Protein AF-A0AAT9I6H8-F1 (afdb_monomer_lite)

Structure (mmCIF, N/CA/C/O backbone):
data_AF-A0AAT9I6H8-F1
#
_entry.id   AF-A0AAT9I6H8-F1
#
loop_
_atom_site.group_PDB
_atom_site.id
_atom_site.type_symbol
_atom_site.label_atom_id
_atom_site.label_alt_id
_atom_site.label_comp_id
_atom_site.label_asym_id
_atom_site.label_entity_id
_atom_site.label_seq_id
_atom_site.pdbx_PDB_ins_code
_atom_site.Cartn_x
_atom_site.Cartn_y
_atom_site.Cartn_z
_atom_site.occupancy
_atom_site.B_iso_or_equiv
_atom_site.auth_seq_id
_atom_site.auth_comp_id
_atom_site.auth_asym_id
_atom_site.auth_atom_id
_atom_site.pdbx_PDB_model_num
ATOM 1 N N . MET A 1 1 ? -9.606 1.838 15.459 1.00 76.12 1 MET A N 1
ATOM 2 C CA . MET A 1 1 ? -9.843 0.595 16.220 1.00 76.12 1 MET A CA 1
ATOM 3 C C . MET A 1 1 ? -8.582 0.304 16.996 1.00 76.12 1 MET A C 1
ATOM 5 O O . MET A 1 1 ? -7.536 0.201 16.370 1.00 76.12 1 MET A O 1
ATOM 9 N N . ASP A 1 2 ? -8.674 0.228 18.317 1.00 84.44 2 ASP A N 1
ATOM 10 C CA . ASP A 1 2 ? -7.522 -0.038 19.178 1.00 84.44 2 ASP A CA 1
ATOM 11 C C . ASP A 1 2 ? -7.598 -1.484 19.669 1.00 84.44 2 ASP A C 1
ATOM 13 O O . ASP A 1 2 ? -8.679 -1.953 20.024 1.00 84.44 2 ASP A O 1
ATOM 17 N N . TYR A 1 3 ? -6.471 -2.189 19.682 1.00 82.81 3 TYR A N 1
ATOM 18 C CA . TYR A 1 3 ? -6.384 -3.567 20.161 1.00 82.81 3 TYR A CA 1
ATOM 19 C C . TYR A 1 3 ? -5.043 -3.822 20.857 1.00 82.81 3 TYR A C 1
ATOM 21 O O . TYR A 1 3 ? -4.077 -3.083 20.673 1.00 82.81 3 TYR A O 1
ATOM 29 N N . LEU A 1 4 ? -5.005 -4.843 21.711 1.00 84.81 4 LEU A N 1
ATOM 30 C CA . LEU A 1 4 ? -3.839 -5.230 22.506 1.00 84.81 4 LEU A CA 1
ATOM 31 C C . LEU A 1 4 ? -3.393 -6.630 22.088 1.00 84.81 4 LEU A C 1
ATOM 33 O O . LEU A 1 4 ? -4.199 -7.558 22.108 1.00 84.81 4 LEU A O 1
ATOM 37 N N . ILE A 1 5 ? -2.118 -6.773 21.735 1.00 85.50 5 ILE A N 1
ATOM 38 C CA . ILE A 1 5 ? -1.460 -8.063 21.492 1.00 85.50 5 ILE A CA 1
ATOM 39 C C . ILE A 1 5 ? -0.188 -8.062 22.332 1.00 85.50 5 ILE A C 1
ATOM 41 O O . ILE A 1 5 ? 0.602 -7.133 22.206 1.00 85.50 5 ILE A O 1
ATOM 45 N N . GLU A 1 6 ? -0.012 -9.064 23.199 1.00 86.25 6 GLU A N 1
ATOM 46 C CA . GLU A 1 6 ? 1.194 -9.217 24.036 1.00 86.25 6 GLU A CA 1
ATOM 47 C C . GLU A 1 6 ? 1.593 -7.911 24.758 1.00 86.25 6 GLU A C 1
ATOM 49 O O . GLU A 1 6 ? 2.728 -7.455 24.679 1.00 86.25 6 GLU A O 1
ATOM 54 N N . GLU A 1 7 ? 0.619 -7.255 25.404 1.00 89.06 7 GLU A N 1
ATOM 55 C CA . GLU A 1 7 ? 0.772 -5.963 26.110 1.00 89.06 7 GLU A CA 1
ATOM 56 C C . GLU A 1 7 ? 1.129 -4.755 25.222 1.00 89.06 7 GLU A C 1
ATOM 58 O O . GLU A 1 7 ? 1.151 -3.615 25.689 1.00 89.06 7 GLU A O 1
ATOM 63 N N . THR A 1 8 ? 1.311 -4.963 23.919 1.00 85.19 8 THR A N 1
ATOM 64 C CA . THR A 1 8 ? 1.537 -3.895 22.949 1.00 85.19 8 THR A CA 1
ATOM 65 C C . THR A 1 8 ? 0.201 -3.382 22.425 1.00 85.19 8 THR A C 1
ATOM 67 O O . THR A 1 8 ? -0.638 -4.139 21.927 1.00 85.19 8 THR A O 1
ATOM 70 N N . LYS A 1 9 ? -0.018 -2.068 22.554 1.00 85.69 9 LYS A N 1
ATOM 71 C CA . LYS A 1 9 ? -1.203 -1.394 22.020 1.00 85.69 9 LYS A CA 1
ATOM 72 C C . LYS A 1 9 ? -0.992 -1.074 20.544 1.00 85.69 9 LYS A C 1
ATOM 74 O O . LYS A 1 9 ? -0.080 -0.333 20.187 1.00 85.69 9 LYS A O 1
ATOM 79 N N . TYR A 1 10 ? -1.904 -1.557 19.718 1.00 85.19 10 TYR A N 1
ATOM 80 C CA . TYR A 1 10 ? -1.992 -1.240 18.304 1.00 85.19 10 TYR A CA 1
ATOM 81 C C . TYR A 1 10 ? -3.239 -0.407 18.045 1.00 85.19 10 TYR A C 1
ATOM 83 O O . TYR A 1 10 ? -4.269 -0.567 18.705 1.00 85.19 10 TYR A O 1
ATOM 91 N N . SER A 1 11 ? -3.151 0.484 17.067 1.00 86.75 11 SER A N 1
ATOM 92 C CA . SER A 1 11 ? -4.294 1.238 16.578 1.00 86.75 11 SER A CA 1
ATOM 93 C C . SER A 1 11 ? -4.346 1.183 15.060 1.00 86.75 11 SER A C 1
ATOM 95 O O . SER A 1 11 ? -3.334 1.219 14.365 1.00 86.75 11 SER A O 1
ATOM 97 N N . LEU A 1 12 ? -5.566 1.078 14.550 1.00 87.88 12 LEU A N 1
ATOM 98 C CA . LEU A 1 12 ? -5.889 1.206 13.141 1.00 87.88 12 LEU A CA 1
ATOM 99 C C . LEU A 1 12 ? -6.705 2.482 12.955 1.00 87.88 12 LEU A C 1
ATOM 101 O O . LEU A 1 12 ? -7.839 2.571 13.444 1.00 87.88 12 LEU A O 1
ATOM 105 N N . SER A 1 13 ? -6.133 3.463 12.262 1.00 92.00 13 SER A N 1
ATOM 106 C CA . SER A 1 13 ? -6.781 4.740 11.965 1.00 92.00 13 SER A CA 1
ATOM 107 C C . SER A 1 13 ? -6.911 4.932 10.465 1.00 92.00 13 SER A C 1
ATOM 109 O O . SER A 1 13 ? -5.913 4.982 9.751 1.00 92.00 13 SER A O 1
ATOM 111 N N . TYR A 1 14 ? -8.144 5.126 9.997 1.00 92.25 14 TYR A N 1
ATOM 112 C CA . TYR A 1 14 ? -8.416 5.455 8.599 1.00 92.25 14 TYR A CA 1
ATOM 113 C C . TYR A 1 14 ? -7.636 6.696 8.137 1.00 92.25 14 TYR A C 1
ATOM 115 O O . TYR A 1 14 ? -7.081 6.709 7.043 1.00 92.25 14 TYR A O 1
ATOM 123 N N . GLN A 1 15 ? -7.533 7.721 8.992 1.00 93.56 15 GLN A N 1
ATOM 124 C CA . GLN A 1 15 ? -6.783 8.940 8.678 1.00 93.56 15 GLN A CA 1
ATOM 125 C C . GLN A 1 15 ? -5.285 8.666 8.501 1.00 93.56 15 GLN A C 1
ATOM 127 O O . GLN A 1 15 ? -4.677 9.209 7.585 1.00 93.56 15 GLN A O 1
ATOM 132 N N . GLN A 1 16 ? -4.703 7.798 9.336 1.00 94.12 16 GLN A N 1
ATOM 133 C CA . GLN A 1 16 ? -3.292 7.419 9.203 1.00 94.12 16 GLN A CA 1
ATOM 134 C C . GLN A 1 16 ? -3.056 6.622 7.917 1.00 94.12 16 GLN A C 1
ATOM 136 O O . GLN A 1 16 ? -2.119 6.928 7.188 1.00 94.12 16 GLN A O 1
ATOM 141 N N . LEU A 1 17 ? -3.938 5.670 7.591 1.00 95.75 17 LEU A N 1
ATOM 142 C CA . LEU A 1 17 ? -3.850 4.910 6.338 1.00 95.75 17 LEU A CA 1
ATOM 143 C C . LEU A 1 17 ? -3.940 5.829 5.114 1.00 95.75 17 LEU A C 1
ATOM 145 O O . LEU A 1 17 ? -3.166 5.676 4.172 1.00 95.75 17 LEU A O 1
ATOM 149 N N . LYS A 1 18 ? -4.854 6.808 5.140 1.00 96.69 18 LYS A N 1
ATOM 150 C CA . LYS A 1 18 ? -4.993 7.809 4.076 1.00 96.69 18 LYS A CA 1
ATOM 151 C C . LYS A 1 18 ? -3.721 8.640 3.920 1.00 96.69 18 LYS A C 1
ATOM 153 O O . LYS A 1 18 ? -3.225 8.769 2.806 1.00 96.69 18 LYS A O 1
ATOM 158 N N . GLN A 1 19 ? -3.160 9.130 5.023 1.00 96.88 19 GLN A N 1
ATOM 159 C CA . GLN A 1 19 ? -1.915 9.897 5.003 1.00 96.88 19 GLN A CA 1
ATOM 160 C C . GLN A 1 19 ? -0.743 9.073 4.446 1.00 96.88 19 GLN A C 1
ATOM 162 O O . GLN A 1 19 ? -0.012 9.557 3.586 1.00 96.88 19 GLN A O 1
ATOM 167 N N . GLN A 1 20 ? -0.588 7.819 4.883 1.00 96.69 20 GLN A N 1
ATOM 168 C CA . GLN A 1 20 ? 0.450 6.915 4.373 1.00 96.69 20 GLN A CA 1
ATOM 169 C C . GLN A 1 20 ? 0.2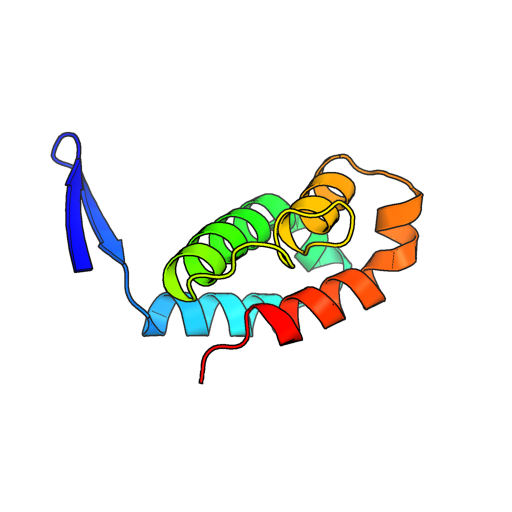71 6.631 2.876 1.00 96.69 20 GLN A C 1
ATOM 171 O O . GLN A 1 20 ? 1.242 6.626 2.120 1.00 96.69 20 GLN A O 1
ATOM 176 N N . HIS A 1 21 ? -0.972 6.437 2.427 1.00 97.62 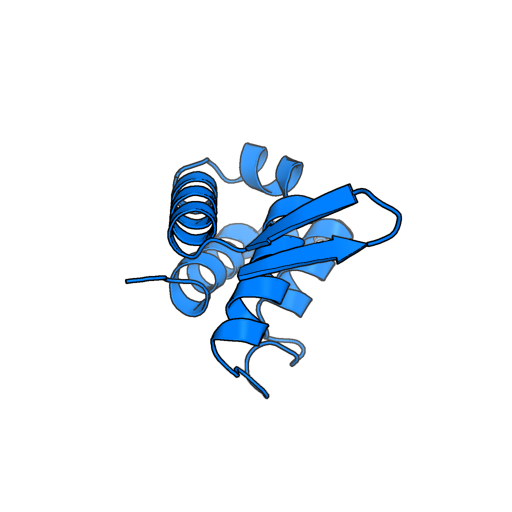21 HIS A N 1
ATOM 177 C CA . HIS A 1 21 ? -1.284 6.252 1.014 1.00 97.62 21 HIS A CA 1
ATOM 178 C C . HIS A 1 21 ? -0.905 7.486 0.184 1.00 97.62 21 HIS A C 1
ATOM 180 O O . HIS A 1 21 ? -0.221 7.355 -0.829 1.00 97.62 21 HIS A O 1
ATOM 186 N N . GLU A 1 22 ? -1.300 8.685 0.618 1.00 97.62 22 GLU A N 1
ATOM 187 C CA . GLU A 1 22 ? -0.977 9.951 -0.055 1.00 97.62 22 GLU A CA 1
ATOM 188 C C . GLU A 1 22 ? 0.536 10.200 -0.115 1.00 97.62 22 GLU A C 1
ATOM 190 O O . GLU A 1 22 ? 1.065 10.589 -1.161 1.00 97.62 22 GLU A O 1
ATOM 195 N N . GLU A 1 23 ? 1.252 9.907 0.971 1.00 97.69 23 GLU A N 1
ATOM 196 C CA . GLU A 1 23 ? 2.708 10.001 1.027 1.00 97.69 23 GLU A CA 1
ATOM 197 C C . GLU A 1 23 ? 3.363 9.085 -0.018 1.00 97.69 23 GLU A C 1
ATOM 199 O O . GLU A 1 23 ? 4.143 9.556 -0.851 1.00 97.69 23 GLU A O 1
ATOM 204 N N . LEU A 1 24 ? 2.993 7.801 -0.046 1.00 97.62 24 LEU A N 1
ATOM 205 C CA . LEU A 1 24 ? 3.507 6.829 -1.018 1.00 97.62 24 LEU A CA 1
ATOM 206 C C . LEU A 1 24 ? 3.124 7.182 -2.465 1.00 97.62 24 LEU A C 1
ATOM 208 O O . LEU A 1 24 ? 3.916 6.958 -3.384 1.00 97.62 24 LEU A O 1
ATOM 212 N N . CYS A 1 25 ? 1.955 7.791 -2.682 1.00 96.88 25 CYS A N 1
ATOM 213 C CA . CYS A 1 25 ? 1.555 8.304 -3.993 1.00 96.88 25 CYS A CA 1
ATOM 214 C C . CYS A 1 25 ? 2.455 9.457 -4.463 1.00 96.88 25 CYS A C 1
ATOM 216 O O . CYS A 1 25 ? 2.726 9.567 -5.661 1.00 96.88 25 CYS A O 1
ATOM 218 N N . SER A 1 26 ? 2.916 10.305 -3.538 1.00 96.56 26 SER A N 1
ATOM 219 C CA . SER A 1 26 ? 3.645 11.545 -3.839 1.00 96.56 26 SER A CA 1
ATOM 220 C C . SER A 1 26 ? 5.136 11.356 -4.151 1.00 96.56 26 SER A C 1
ATOM 222 O O . SER A 1 26 ? 5.727 12.159 -4.874 1.00 96.56 26 SER A O 1
ATOM 224 N N . ILE A 1 27 ? 5.761 10.297 -3.633 1.00 96.75 27 ILE A N 1
ATOM 225 C CA . ILE A 1 27 ? 7.202 10.057 -3.802 1.00 96.75 27 ILE A CA 1
ATOM 226 C C . ILE A 1 27 ? 7.537 9.526 -5.201 1.00 96.75 27 ILE A C 1
ATOM 228 O O . ILE A 1 27 ? 6.715 8.881 -5.838 1.00 96.75 27 ILE A O 1
ATOM 232 N N . ALA A 1 28 ? 8.764 9.724 -5.691 1.00 96.06 28 ALA A N 1
ATOM 233 C CA . ALA A 1 28 ? 9.192 9.210 -7.000 1.00 96.06 28 ALA A CA 1
ATOM 234 C C . ALA A 1 28 ? 9.368 7.673 -7.024 1.00 96.06 28 ALA A C 1
ATOM 236 O O . ALA A 1 28 ? 9.381 7.014 -5.985 1.00 96.06 28 ALA A O 1
ATOM 237 N N . ASN A 1 29 ? 9.534 7.087 -8.218 1.00 93.69 29 ASN A N 1
ATOM 238 C CA . ASN A 1 29 ? 9.642 5.631 -8.408 1.00 93.69 29 ASN A CA 1
ATOM 239 C C . ASN A 1 29 ? 10.784 4.987 -7.611 1.00 93.69 29 ASN A C 1
ATOM 241 O O . ASN A 1 29 ? 10.558 3.978 -6.957 1.00 93.69 29 ASN A O 1
ATOM 245 N N . GLY A 1 30 ? 11.984 5.575 -7.629 1.00 92.25 30 GLY A N 1
ATOM 246 C 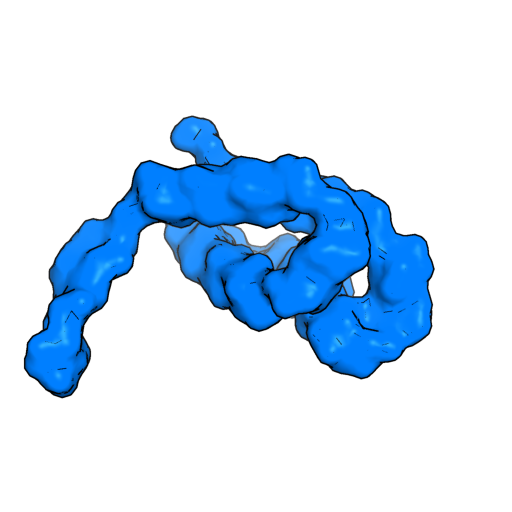CA . GLY A 1 30 ? 13.133 5.050 -6.878 1.00 92.25 30 GLY A CA 1
ATOM 247 C C . GLY A 1 30 ? 12.856 4.945 -5.370 1.00 92.25 30 GLY A C 1
ATOM 248 O O . GLY A 1 30 ? 12.908 3.843 -4.830 1.00 92.25 30 GLY A O 1
ATOM 249 N N . PRO A 1 31 ? 12.481 6.049 -4.696 1.00 94.75 31 PRO A N 1
ATOM 250 C CA . PRO A 1 31 ? 12.091 6.019 -3.284 1.00 94.75 31 PRO A CA 1
ATOM 251 C C . PRO A 1 31 ? 10.902 5.095 -2.975 1.00 94.75 31 PRO A C 1
ATOM 253 O O . PRO A 1 31 ? 10.843 4.498 -1.903 1.00 94.75 31 PRO A O 1
ATOM 256 N N . PHE A 1 32 ? 9.963 4.936 -3.908 1.00 95.50 32 PHE A N 1
ATOM 257 C CA . PHE A 1 32 ? 8.850 4.001 -3.741 1.00 95.50 32 PHE A CA 1
ATOM 258 C C . PHE A 1 32 ? 9.317 2.544 -3.714 1.00 95.50 32 PHE A C 1
ATOM 260 O O . PHE A 1 32 ? 8.881 1.792 -2.849 1.00 95.50 32 PHE A O 1
ATOM 267 N N . ILE A 1 33 ? 10.260 2.161 -4.585 1.00 93.31 33 ILE A N 1
ATOM 268 C CA . ILE A 1 33 ? 10.859 0.815 -4.576 1.00 93.31 33 ILE A CA 1
ATOM 269 C C . ILE A 1 33 ? 11.482 0.517 -3.207 1.00 93.31 33 ILE A C 1
ATOM 271 O O . ILE A 1 33 ? 11.280 -0.558 -2.648 1.00 93.31 33 ILE A O 1
ATOM 275 N N . THR A 1 34 ? 12.172 1.493 -2.610 1.00 94.00 34 THR A N 1
ATOM 276 C CA . THR A 1 34 ? 12.786 1.313 -1.282 1.00 94.00 34 THR A CA 1
ATOM 277 C C . THR A 1 34 ? 11.774 1.153 -0.143 1.00 94.00 34 THR A C 1
ATOM 279 O O . THR A 1 34 ? 12.149 0.733 0.947 1.00 94.00 34 THR A O 1
ATOM 282 N N . ARG A 1 35 ? 10.492 1.458 -0.388 1.00 96.69 35 ARG A N 1
ATOM 283 C CA . ARG A 1 35 ? 9.387 1.363 0.578 1.00 96.69 35 ARG A CA 1
ATOM 284 C C . ARG A 1 35 ? 8.354 0.299 0.192 1.00 96.69 35 ARG A C 1
ATOM 286 O O . ARG A 1 35 ? 7.248 0.300 0.724 1.00 96.69 35 ARG A O 1
ATOM 293 N N . LEU A 1 36 ? 8.696 -0.639 -0.695 1.00 95.75 36 LEU A N 1
ATOM 294 C CA . LEU A 1 36 ? 7.775 -1.701 -1.121 1.00 95.75 36 LEU A CA 1
ATOM 295 C C . LEU A 1 36 ? 7.180 -2.530 0.027 1.00 95.75 36 LEU A C 1
ATOM 297 O O . LEU A 1 36 ? 5.979 -2.781 -0.030 1.00 95.75 36 LEU A O 1
ATOM 301 N N . PRO A 1 37 ? 7.929 -2.915 1.083 1.00 96.56 37 PRO A N 1
ATOM 302 C CA . PRO A 1 37 ? 7.330 -3.615 2.222 1.00 96.56 37 PRO A CA 1
ATOM 303 C C . PRO A 1 37 ? 6.218 -2.806 2.901 1.00 96.56 37 PRO A C 1
ATOM 305 O O . PRO A 1 37 ? 5.176 -3.348 3.258 1.00 96.56 37 PRO A O 1
ATOM 308 N N . GLU A 1 38 ? 6.410 -1.493 3.035 1.00 96.38 38 GLU A N 1
ATOM 309 C CA . GLU A 1 38 ? 5.408 -0.589 3.601 1.00 96.38 38 GLU A CA 1
ATOM 310 C C . GLU A 1 38 ? 4.192 -0.458 2.678 1.00 96.38 38 GLU A C 1
ATOM 312 O O . GLU A 1 38 ? 3.057 -0.586 3.133 1.00 96.38 38 GLU A O 1
ATOM 317 N N . ALA A 1 39 ? 4.423 -0.271 1.375 1.00 96.81 39 ALA A N 1
ATOM 318 C CA . ALA A 1 39 ? 3.361 -0.209 0.376 1.00 96.81 39 ALA A CA 1
ATOM 319 C C . ALA A 1 39 ? 2.533 -1.505 0.335 1.00 96.81 39 ALA A C 1
ATOM 321 O O . ALA A 1 39 ? 1.308 -1.448 0.246 1.00 96.81 39 ALA A O 1
ATOM 322 N N . LEU A 1 40 ? 3.187 -2.665 0.449 1.00 96.25 40 LEU A N 1
ATOM 323 C CA . LEU A 1 40 ? 2.541 -3.974 0.493 1.00 96.25 40 LEU A CA 1
ATOM 324 C C . LEU A 1 40 ? 1.687 -4.140 1.755 1.00 96.25 40 LEU A C 1
ATOM 326 O O . LEU A 1 40 ? 0.524 -4.526 1.651 1.00 96.25 40 LEU A O 1
ATOM 330 N N . HIS A 1 41 ? 2.218 -3.800 2.934 1.00 95.44 41 HIS A N 1
ATOM 331 C CA . HIS A 1 41 ? 1.438 -3.826 4.175 1.00 95.44 41 HIS A CA 1
ATOM 332 C C . HIS A 1 41 ? 0.210 -2.920 4.094 1.00 95.44 41 HIS A C 1
ATOM 334 O O . HIS A 1 41 ? -0.896 -3.343 4.436 1.00 95.44 41 HIS A O 1
ATOM 340 N N . LEU A 1 42 ? 0.385 -1.694 3.598 1.00 95.81 42 LEU A N 1
ATOM 341 C CA . LEU A 1 42 ? -0.713 -0.754 3.424 1.00 95.81 42 LEU A CA 1
ATOM 342 C C . LEU A 1 42 ? -1.777 -1.305 2.463 1.00 95.81 42 LEU A C 1
ATOM 344 O O . LEU A 1 42 ? -2.968 -1.243 2.771 1.00 95.81 42 LEU A O 1
ATOM 348 N N . ALA A 1 43 ? -1.352 -1.892 1.339 1.00 94.94 43 ALA A N 1
ATOM 349 C CA . ALA A 1 43 ? -2.243 -2.517 0.368 1.00 94.94 43 ALA A CA 1
ATOM 350 C C . ALA A 1 43 ? -3.080 -3.635 1.000 1.00 94.94 43 ALA A C 1
ATOM 352 O O . ALA A 1 43 ? -4.297 -3.642 0.824 1.00 94.94 43 ALA A O 1
ATOM 353 N N . CYS A 1 44 ? -2.466 -4.528 1.785 1.00 93.56 44 CYS A N 1
ATOM 354 C CA . CYS A 1 44 ? -3.177 -5.596 2.491 1.00 93.56 44 CYS A CA 1
ATOM 355 C C . CYS A 1 44 ? -4.260 -5.044 3.427 1.00 93.56 44 CYS A C 1
ATOM 357 O O . CYS A 1 44 ? -5.404 -5.492 3.379 1.00 93.56 44 CYS A O 1
ATOM 359 N N . ILE A 1 45 ? -3.919 -4.045 4.249 1.00 93.31 45 ILE A N 1
ATOM 360 C CA . ILE A 1 45 ? -4.852 -3.456 5.219 1.00 93.31 45 ILE A CA 1
ATOM 361 C C . ILE A 1 45 ? -6.014 -2.759 4.505 1.00 93.31 45 ILE A C 1
ATOM 363 O O . ILE A 1 45 ? -7.174 -2.984 4.847 1.00 93.31 45 ILE A O 1
ATOM 367 N N . ILE A 1 46 ? -5.724 -1.918 3.509 1.00 93.94 46 ILE A N 1
ATOM 368 C CA . ILE A 1 46 ? -6.759 -1.176 2.782 1.00 93.94 46 ILE A CA 1
ATOM 369 C C . ILE A 1 46 ? -7.665 -2.131 2.001 1.00 93.94 46 ILE A C 1
ATOM 371 O O . ILE A 1 46 ? -8.881 -1.962 2.035 1.00 93.94 46 ILE A O 1
ATOM 375 N N . CYS A 1 47 ? -7.111 -3.141 1.327 1.00 92.12 47 CYS A N 1
ATOM 376 C CA . CYS A 1 47 ? -7.918 -4.101 0.573 1.00 92.12 47 CYS A CA 1
ATOM 377 C C . CYS A 1 47 ? -8.810 -4.944 1.487 1.00 92.12 47 CYS A C 1
ATOM 379 O O . CYS A 1 47 ? -9.963 -5.179 1.135 1.00 92.12 47 CYS A O 1
ATOM 381 N N . TYR A 1 48 ? -8.315 -5.322 2.672 1.00 90.56 48 TYR A N 1
ATOM 382 C CA . TYR A 1 48 ? -9.126 -5.972 3.700 1.00 90.56 48 TYR A CA 1
ATOM 383 C C . TYR A 1 48 ? -10.291 -5.079 4.148 1.00 90.56 48 TYR A C 1
ATOM 385 O O . TYR A 1 48 ? -11.436 -5.516 4.143 1.00 90.56 48 TYR A O 1
ATOM 393 N N . LEU A 1 49 ? -10.029 -3.805 4.468 1.00 90.56 49 LEU A N 1
ATOM 394 C CA . LEU A 1 49 ? -11.072 -2.860 4.892 1.00 90.56 49 LEU A CA 1
ATOM 395 C C . LEU A 1 49 ? -12.097 -2.542 3.796 1.00 90.56 49 LEU A C 1
ATOM 397 O O . LEU A 1 49 ? -13.230 -2.189 4.110 1.00 90.56 49 LEU A O 1
ATOM 401 N N . LYS A 1 50 ? -11.695 -2.622 2.525 1.00 90.06 50 LYS A N 1
ATOM 402 C CA . LYS A 1 50 ? -12.573 -2.414 1.369 1.00 90.06 50 LYS A CA 1
ATOM 403 C C . LYS A 1 50 ? -13.343 -3.670 0.947 1.00 90.06 50 LYS A C 1
ATOM 405 O O . LYS A 1 50 ? -14.129 -3.570 0.011 1.00 90.06 50 LYS A O 1
ATOM 410 N N . GLU A 1 51 ? -13.101 -4.817 1.588 1.00 87.25 51 GLU A N 1
ATOM 411 C CA . GLU A 1 51 ? -13.686 -6.116 1.218 1.00 87.25 51 GLU A CA 1
ATOM 412 C C . GLU A 1 51 ? -13.461 -6.459 -0.272 1.00 87.25 51 GLU A C 1
ATOM 414 O O . GLU A 1 51 ? -14.346 -6.947 -0.975 1.00 87.25 51 GLU A O 1
ATOM 419 N N . TYR A 1 52 ? -12.263 -6.161 -0.795 1.00 82.69 52 TYR A N 1
ATOM 420 C CA . TYR A 1 52 ? -11.918 -6.499 -2.177 1.00 82.69 52 TYR A CA 1
ATOM 421 C C . TYR A 1 52 ? -11.455 -7.951 -2.301 1.00 82.69 52 TYR A C 1
ATOM 423 O O . TYR A 1 52 ? -10.334 -8.280 -1.920 1.00 82.69 52 TYR A O 1
ATOM 431 N N . ASP A 1 53 ? -12.268 -8.787 -2.946 1.00 64.00 53 ASP A N 1
ATOM 432 C CA . ASP A 1 53 ? -11.965 -10.216 -3.054 1.00 64.00 53 ASP A CA 1
ATOM 433 C C . ASP A 1 53 ? -11.087 -10.579 -4.270 1.00 64.00 53 ASP A C 1
ATOM 435 O O . ASP A 1 53 ? -9.977 -11.083 -4.121 1.00 64.00 53 ASP A O 1
ATOM 439 N N . HIS A 1 54 ? -11.543 -10.353 -5.508 1.00 60.91 54 HIS A N 1
ATOM 440 C CA . HIS A 1 54 ? -10.934 -11.038 -6.671 1.00 60.91 54 HIS A CA 1
ATOM 441 C C . HIS A 1 54 ? -9.873 -10.206 -7.406 1.00 60.91 54 HIS A C 1
ATOM 443 O O . HIS A 1 54 ? -8.901 -10.741 -7.939 1.00 60.91 54 HIS A O 1
ATOM 449 N N . GLN A 1 55 ? -10.050 -8.884 -7.456 1.00 64.31 55 GLN A N 1
ATOM 450 C CA . GLN A 1 55 ? -9.201 -8.003 -8.271 1.00 64.31 55 GLN A CA 1
ATOM 451 C C . GLN A 1 55 ? -7.836 -7.726 -7.629 1.00 64.31 55 GLN A C 1
ATOM 453 O O . GLN A 1 55 ? -6.914 -7.303 -8.316 1.00 64.31 55 GLN A O 1
ATOM 458 N N . VAL A 1 56 ? -7.693 -7.981 -6.327 1.00 74.44 56 VAL A N 1
ATOM 459 C CA . VAL A 1 56 ? -6.478 -7.685 -5.555 1.00 74.44 56 VAL A CA 1
ATOM 460 C C . VAL A 1 56 ? -5.549 -8.898 -5.446 1.00 74.44 56 VAL A C 1
ATOM 462 O O . VAL A 1 56 ? -4.332 -8.717 -5.411 1.00 74.44 56 VAL A O 1
ATOM 465 N N . LEU A 1 57 ? -6.111 -10.111 -5.426 1.00 73.62 57 LEU A N 1
ATOM 466 C CA . LEU A 1 57 ? -5.380 -11.366 -5.205 1.00 73.62 57 LEU A CA 1
ATOM 467 C C . LEU A 1 57 ? -5.027 -12.128 -6.491 1.00 73.62 57 LEU A C 1
ATOM 469 O O . LEU A 1 57 ? -4.262 -13.085 -6.432 1.00 73.62 57 LEU A O 1
ATOM 473 N N . SER A 1 58 ? -5.579 -11.733 -7.643 1.00 85.25 58 SER A N 1
ATOM 474 C CA . SER A 1 58 ? -5.192 -12.318 -8.936 1.00 85.25 58 SER A CA 1
ATOM 475 C C . SER A 1 58 ? -3.737 -11.993 -9.301 1.00 85.25 58 SER A C 1
ATOM 477 O O . SER A 1 58 ? -3.163 -11.052 -8.757 1.00 85.25 58 SER A O 1
ATOM 479 N N . ASP A 1 59 ? -3.182 -12.679 -10.302 1.00 85.00 59 ASP A N 1
ATOM 480 C CA . ASP A 1 59 ? -1.843 -12.379 -10.845 1.00 85.00 59 ASP A CA 1
ATOM 481 C C . ASP A 1 59 ? -1.717 -10.933 -11.370 1.00 85.00 59 ASP A C 1
ATOM 483 O O . ASP A 1 59 ? -0.631 -10.367 -11.458 1.00 85.00 59 ASP A O 1
ATOM 487 N N . HIS A 1 60 ? -2.846 -10.284 -11.664 1.00 85.50 60 HIS A N 1
ATOM 488 C CA . HIS A 1 60 ? -2.916 -8.883 -12.090 1.00 85.50 60 HIS A CA 1
ATOM 489 C C . HIS A 1 60 ? -3.266 -7.927 -10.942 1.00 85.50 60 HIS A C 1
ATOM 491 O O . HIS A 1 60 ? -3.424 -6.725 -11.152 1.00 85.50 60 HIS A O 1
ATOM 497 N N . GLY A 1 61 ? -3.449 -8.450 -9.733 1.00 91.06 61 GLY A N 1
ATOM 498 C CA . GLY A 1 61 ? -3.867 -7.693 -8.569 1.00 91.06 61 GLY A CA 1
ATOM 499 C C . GLY A 1 61 ? -2.721 -6.936 -7.921 1.00 91.06 61 GLY A C 1
ATOM 500 O O . GLY A 1 61 ? -1.557 -7.324 -8.008 1.00 91.06 61 GLY A O 1
ATOM 501 N N . ILE A 1 62 ? -3.055 -5.836 -7.248 1.00 93.94 62 ILE A N 1
ATOM 502 C CA . ILE A 1 62 ? -2.038 -4.915 -6.740 1.00 93.94 62 ILE A CA 1
ATOM 503 C C . ILE A 1 62 ? -1.089 -5.576 -5.732 1.00 93.94 62 ILE A C 1
ATOM 505 O O . ILE A 1 62 ? 0.107 -5.308 -5.768 1.00 93.94 62 ILE A O 1
ATOM 509 N N . ILE A 1 63 ? -1.580 -6.483 -4.880 1.00 93.88 63 ILE A N 1
ATOM 510 C CA . ILE A 1 63 ? -0.727 -7.210 -3.927 1.00 93.88 63 ILE A CA 1
ATOM 511 C C . ILE A 1 63 ? 0.291 -8.070 -4.684 1.00 93.88 63 ILE A C 1
ATOM 513 O O . ILE A 1 63 ? 1.480 -8.021 -4.375 1.00 93.88 63 ILE A O 1
ATOM 517 N N . HIS A 1 64 ? -0.153 -8.795 -5.712 1.00 92.50 64 HIS A N 1
ATOM 518 C CA . HIS A 1 64 ? 0.713 -9.642 -6.530 1.00 92.50 64 HIS A CA 1
ATOM 519 C C . HIS A 1 64 ? 1.789 -8.818 -7.254 1.00 92.50 64 HIS A C 1
ATOM 521 O O . HIS A 1 64 ? 2.979 -9.123 -7.187 1.00 92.50 64 HIS A O 1
ATOM 527 N N . GLN A 1 65 ? 1.386 -7.702 -7.862 1.00 93.94 65 GLN A N 1
ATOM 528 C CA . GLN A 1 65 ? 2.293 -6.800 -8.573 1.00 93.94 65 GLN A CA 1
ATOM 529 C C . GLN A 1 65 ? 3.335 -6.150 -7.642 1.00 93.94 65 GLN A C 1
ATOM 531 O O . GLN A 1 65 ? 4.505 -6.018 -8.008 1.00 93.94 65 GLN A O 1
ATOM 536 N N . LEU A 1 66 ? 2.951 -5.791 -6.412 1.00 94.88 66 LEU A N 1
ATOM 537 C CA . LEU A 1 66 ? 3.891 -5.295 -5.399 1.00 94.88 66 LEU A CA 1
ATOM 538 C C . LEU A 1 66 ? 4.886 -6.377 -4.946 1.00 94.88 66 LEU A C 1
ATOM 540 O O . LEU A 1 66 ? 6.048 -6.058 -4.697 1.00 94.88 66 LEU A O 1
ATOM 544 N N . VAL A 1 67 ? 4.467 -7.645 -4.874 1.00 94.31 67 VAL A N 1
ATOM 545 C CA . VAL A 1 67 ? 5.360 -8.773 -4.556 1.00 94.31 67 VAL A CA 1
ATOM 546 C C . VAL A 1 67 ? 6.382 -9.010 -5.673 1.00 94.31 67 VAL A C 1
ATOM 548 O O . VAL A 1 67 ? 7.564 -9.168 -5.373 1.00 94.31 67 VAL A O 1
ATOM 551 N N . HIS A 1 68 ? 5.986 -8.954 -6.948 1.00 93.75 68 HIS A N 1
ATOM 552 C CA . HIS A 1 68 ? 6.942 -9.041 -8.061 1.00 93.75 68 HIS A CA 1
ATOM 553 C C . HIS A 1 68 ? 7.983 -7.913 -8.030 1.00 93.75 68 HIS A C 1
ATOM 555 O O . HIS A 1 68 ? 9.173 -8.155 -8.246 1.00 93.75 68 HIS A O 1
ATOM 561 N N . LEU A 1 69 ? 7.555 -6.683 -7.711 1.00 93.12 69 LEU A N 1
ATOM 562 C CA . LEU A 1 69 ? 8.475 -5.562 -7.503 1.00 93.12 69 LEU A CA 1
ATOM 563 C C . LEU A 1 69 ? 9.441 -5.827 -6.340 1.00 93.12 69 LEU A C 1
ATOM 565 O O . LEU A 1 69 ? 10.632 -5.548 -6.465 1.00 93.12 69 LEU A O 1
ATOM 569 N N . LEU A 1 70 ? 8.951 -6.380 -5.225 1.00 93.19 70 LEU A N 1
ATOM 570 C CA . LEU A 1 70 ? 9.771 -6.705 -4.053 1.00 93.19 70 LEU A CA 1
ATOM 571 C C . LEU A 1 70 ? 10.825 -7.777 -4.375 1.00 93.19 70 LEU A C 1
ATOM 573 O O . LEU A 1 70 ? 11.965 -7.692 -3.917 1.00 93.19 70 LEU A O 1
ATOM 577 N N . ASN A 1 71 ? 10.467 -8.744 -5.219 1.00 91.44 71 ASN A N 1
ATOM 578 C CA . ASN A 1 71 ? 11.356 -9.806 -5.690 1.00 91.44 71 ASN A CA 1
ATOM 579 C C . ASN A 1 71 ? 12.284 -9.377 -6.841 1.00 91.44 71 ASN A C 1
ATOM 581 O O . ASN A 1 71 ? 13.035 -10.205 -7.351 1.00 91.44 71 ASN A O 1
ATOM 585 N N . HIS A 1 72 ? 12.284 -8.092 -7.217 1.00 87.06 72 HIS A N 1
ATOM 586 C CA . HIS A 1 72 ? 13.139 -7.524 -8.266 1.00 87.06 72 HIS A CA 1
ATOM 587 C C . HIS A 1 72 ? 12.959 -8.186 -9.640 1.00 87.06 72 HIS A C 1
ATOM 589 O O . HIS A 1 72 ? 13.908 -8.298 -10.419 1.00 87.06 72 HIS A O 1
ATOM 595 N N . GLU A 1 73 ? 11.740 -8.610 -9.968 1.00 86.75 73 GLU A N 1
ATOM 596 C CA . GLU A 1 73 ? 11.462 -9.181 -11.281 1.00 86.75 73 GLU A CA 1
ATOM 597 C C . GLU A 1 73 ? 11.585 -8.113 -12.378 1.00 86.75 73 GLU A C 1
ATOM 599 O O . GLU A 1 73 ? 10.964 -7.049 -12.308 1.00 86.75 73 GLU A O 1
ATOM 604 N N . GLU A 1 74 ? 12.381 -8.394 -13.418 1.00 79.31 74 GLU A N 1
ATOM 605 C CA . GLU A 1 74 ? 12.710 -7.404 -14.456 1.00 79.31 74 GLU A CA 1
ATOM 606 C C . GLU A 1 74 ? 11.473 -6.806 -15.137 1.00 79.31 74 GLU A C 1
ATOM 608 O O . GLU A 1 74 ? 11.453 -5.612 -15.443 1.00 79.31 74 GLU A O 1
ATOM 613 N N . ASN A 1 75 ? 10.437 -7.618 -15.360 1.00 78.94 75 ASN A N 1
ATOM 614 C CA . ASN A 1 75 ? 9.192 -7.169 -15.982 1.00 78.94 75 ASN A CA 1
ATOM 615 C C . ASN A 1 75 ? 8.452 -6.173 -15.078 1.00 78.94 75 ASN A C 1
ATOM 617 O O . ASN A 1 75 ? 8.082 -5.092 -15.528 1.00 78.94 75 ASN A O 1
ATOM 621 N N . ALA A 1 76 ? 8.347 -6.467 -13.780 1.00 74.62 76 ALA A N 1
ATOM 622 C CA . ALA A 1 76 ? 7.692 -5.578 -12.826 1.00 74.62 76 ALA A CA 1
ATOM 623 C C . ALA A 1 76 ? 8.426 -4.233 -12.695 1.00 74.62 76 ALA A C 1
ATOM 625 O O . ALA A 1 76 ? 7.794 -3.178 -12.630 1.00 74.62 76 ALA A O 1
ATOM 626 N N . ILE A 1 77 ? 9.764 -4.236 -12.728 1.00 80.38 77 ILE A N 1
ATOM 627 C CA . ILE A 1 77 ? 10.566 -3.002 -12.698 1.00 80.38 77 ILE A CA 1
ATOM 628 C C . ILE A 1 77 ? 10.289 -2.132 -13.934 1.00 80.38 77 ILE A C 1
ATOM 630 O O . ILE A 1 77 ? 10.176 -0.908 -13.809 1.00 80.38 77 ILE A O 1
ATOM 634 N N . ARG A 1 78 ? 10.147 -2.741 -15.121 1.00 83.44 78 ARG A N 1
ATOM 635 C CA . ARG A 1 78 ? 9.781 -2.023 -16.358 1.00 83.44 78 ARG A CA 1
ATOM 636 C C . ARG A 1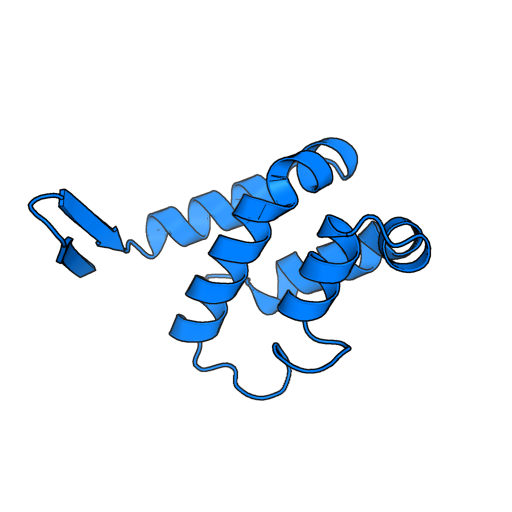 78 ? 8.378 -1.420 -16.261 1.00 83.44 78 ARG A C 1
ATOM 638 O O . ARG A 1 78 ? 8.177 -0.279 -16.685 1.00 83.44 78 ARG A O 1
ATOM 645 N N . ASP A 1 79 ? 7.463 -2.129 -15.608 1.00 92.00 79 ASP A N 1
ATOM 646 C CA . ASP A 1 79 ? 6.051 -1.759 -15.494 1.00 92.00 79 ASP A CA 1
ATOM 647 C C . ASP A 1 79 ? 5.716 -0.933 -14.241 1.00 92.00 79 ASP A C 1
ATOM 649 O O . ASP A 1 79 ? 4.552 -0.617 -13.989 1.00 92.00 79 ASP A O 1
ATOM 653 N N . ILE A 1 80 ? 6.717 -0.477 -13.479 1.00 93.75 80 ILE A N 1
ATOM 654 C CA . ILE A 1 80 ? 6.511 0.252 -12.217 1.00 93.75 80 ILE A CA 1
ATOM 655 C C . ILE A 1 80 ? 5.543 1.436 -12.334 1.00 93.75 80 ILE A C 1
ATOM 657 O O . ILE A 1 80 ? 4.779 1.709 -11.413 1.00 93.75 80 ILE A O 1
ATOM 661 N N . LYS A 1 81 ? 5.532 2.149 -13.466 1.00 94.62 81 LYS A N 1
ATOM 662 C CA . LYS A 1 81 ? 4.594 3.263 -13.685 1.00 94.62 81 LYS A CA 1
ATOM 663 C C . LYS A 1 81 ? 3.140 2.785 -13.690 1.00 94.62 81 LYS A C 1
ATOM 665 O O . LYS A 1 81 ? 2.279 3.465 -13.138 1.00 94.62 81 LYS A O 1
ATOM 670 N N . GLN A 1 82 ? 2.876 1.633 -14.301 1.00 94.19 82 GLN A N 1
ATOM 671 C CA . GLN A 1 82 ? 1.553 1.022 -14.344 1.00 94.19 82 GLN A CA 1
ATOM 672 C C . GLN A 1 82 ? 1.163 0.466 -12.976 1.00 94.19 82 GLN A C 1
ATOM 674 O O . GLN A 1 82 ? 0.066 0.757 -12.504 1.00 94.19 82 GLN A O 1
ATOM 679 N N . ILE A 1 83 ? 2.078 -0.238 -12.305 1.00 94.69 83 ILE A N 1
ATOM 680 C CA . ILE A 1 83 ? 1.841 -0.779 -10.958 1.00 94.69 83 ILE A CA 1
ATOM 681 C C . ILE A 1 83 ? 1.527 0.353 -9.974 1.00 94.69 83 ILE A C 1
ATOM 683 O O . ILE A 1 83 ? 0.592 0.258 -9.184 1.00 94.69 83 ILE A O 1
ATOM 687 N N . ARG A 1 84 ? 2.236 1.483 -10.068 1.00 95.75 84 ARG A N 1
ATOM 688 C CA . ARG A 1 84 ? 1.948 2.675 -9.260 1.00 95.75 84 ARG A CA 1
ATOM 689 C C . ARG A 1 84 ? 0.611 3.322 -9.579 1.00 95.75 84 ARG A C 1
ATOM 691 O O . ARG A 1 84 ? -0.072 3.778 -8.673 1.00 95.75 84 ARG A O 1
ATOM 698 N N . LYS A 1 85 ? 0.227 3.378 -10.853 1.00 95.31 85 LYS A N 1
ATOM 699 C CA . LYS A 1 85 ? -1.100 3.871 -11.223 1.00 95.31 85 LYS A CA 1
ATOM 700 C C . LYS A 1 85 ? -2.185 3.001 -10.576 1.00 95.31 85 LYS A C 1
ATOM 702 O O . LYS A 1 85 ? -3.077 3.537 -9.930 1.00 95.31 85 LYS A O 1
ATOM 707 N N . GLN A 1 86 ? -2.047 1.680 -10.678 1.00 94.31 86 GLN A N 1
ATOM 708 C CA . GLN A 1 86 ? -2.956 0.730 -10.043 1.00 94.31 86 GLN A CA 1
ATOM 709 C C . GLN A 1 86 ? -2.966 0.881 -8.515 1.00 94.31 86 GLN A C 1
ATOM 711 O O . GLN A 1 86 ? -4.040 0.879 -7.923 1.00 94.31 86 GLN A O 1
ATOM 716 N N . PHE A 1 87 ? -1.801 1.062 -7.885 1.00 95.56 87 PHE A N 1
ATOM 717 C CA . PHE A 1 87 ? -1.682 1.342 -6.451 1.00 95.56 87 PHE A CA 1
ATOM 718 C C . PHE A 1 87 ? -2.539 2.546 -6.049 1.00 95.56 87 PHE A C 1
ATOM 720 O O . PHE A 1 87 ? -3.415 2.416 -5.197 1.00 95.56 87 PHE A O 1
ATOM 727 N N . ASN A 1 88 ? -2.337 3.683 -6.721 1.00 95.38 88 ASN A N 1
ATOM 728 C CA . ASN A 1 88 ? -3.028 4.934 -6.420 1.00 95.38 88 ASN A CA 1
ATOM 729 C C . ASN A 1 88 ? -4.552 4.825 -6.603 1.00 95.38 88 ASN A C 1
ATOM 731 O O . ASN A 1 88 ? -5.310 5.433 -5.852 1.00 95.38 88 ASN A O 1
ATOM 735 N N . GLU A 1 89 ? -5.003 4.086 -7.621 1.00 93.81 89 GLU A N 1
ATOM 736 C CA . GLU A 1 89 ? -6.423 3.939 -7.958 1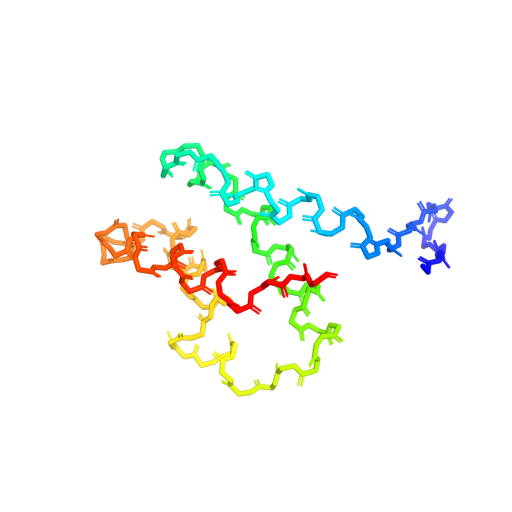.00 93.81 89 GLU A CA 1
ATOM 737 C C . GLU A 1 89 ? -7.130 2.945 -7.027 1.00 93.81 89 GLU A C 1
ATOM 739 O O . GLU A 1 89 ? -8.164 3.264 -6.439 1.00 93.81 89 GLU A O 1
ATOM 744 N N . VAL A 1 90 ? -6.562 1.748 -6.848 1.00 92.62 90 VAL A N 1
ATOM 745 C CA . VAL A 1 90 ? -7.175 0.670 -6.054 1.00 92.62 90 VAL A CA 1
ATOM 746 C C . VAL A 1 90 ? -7.193 1.026 -4.569 1.00 92.62 90 VAL A C 1
ATOM 748 O O . VAL A 1 90 ? -8.173 0.748 -3.872 1.00 92.62 90 VAL A O 1
ATOM 751 N N . LEU A 1 91 ? -6.141 1.675 -4.067 1.00 94.31 91 LEU A N 1
ATOM 752 C CA . LEU A 1 91 ? -5.995 1.979 -2.644 1.00 94.31 91 LEU A CA 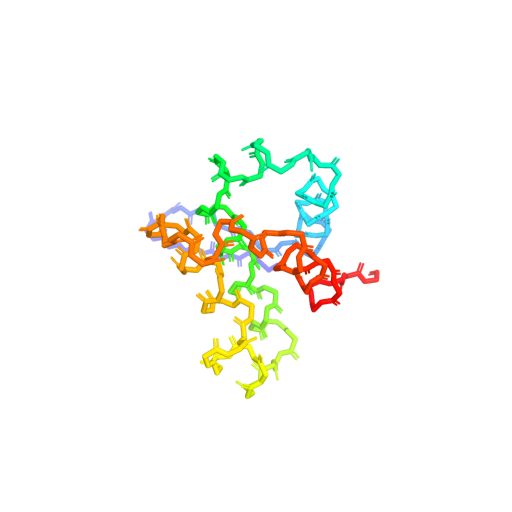1
ATOM 753 C C . LEU A 1 91 ? -6.499 3.371 -2.255 1.00 94.31 91 LEU A C 1
ATOM 755 O O . LEU A 1 91 ? -6.424 3.726 -1.083 1.00 94.31 91 LEU A O 1
ATOM 759 N N . TYR A 1 92 ? -7.089 4.127 -3.186 1.00 94.19 92 TYR A N 1
ATOM 760 C CA . TYR A 1 92 ? -7.625 5.458 -2.908 1.00 94.19 92 TYR A CA 1
ATOM 761 C C . TYR A 1 92 ? -8.609 5.466 -1.726 1.00 94.19 92 TYR A C 1
ATOM 763 O O . TYR A 1 92 ? -9.571 4.695 -1.701 1.00 94.19 92 TYR A O 1
ATOM 771 N N . LEU A 1 93 ? -8.385 6.361 -0.764 1.00 90.75 93 LEU A N 1
ATOM 772 C CA . LEU A 1 93 ? -9.240 6.580 0.401 1.00 90.75 93 LEU A CA 1
ATOM 773 C C . LEU A 1 93 ? -9.803 8.006 0.336 1.00 90.75 93 LEU A C 1
ATOM 775 O O . LEU A 1 93 ? -9.035 8.971 0.338 1.00 90.75 93 LEU A O 1
ATOM 779 N N . SER A 1 94 ? -11.134 8.133 0.263 1.00 84.31 94 SER A N 1
ATOM 780 C CA . SER A 1 94 ? -11.843 9.425 0.253 1.00 84.31 94 SER A CA 1
ATOM 781 C C . SER A 1 94 ? -11.715 10.153 1.580 1.00 84.31 94 SER A C 1
ATOM 783 O O . SER A 1 94 ? -11.827 9.474 2.626 1.00 84.31 94 SER A O 1
#

Secondary structure (DSSP, 8-state):
-EEEETTEEEE--HHHHHHHHHHHHHS-HHHHHTTHHHHHHHHHHHHHHTT--HHHHSTTSHHHHHHHHHTT-HHHHHTHHHHHHHHHHHT---

Sequence (94 aa):
MDYLIEETKYSLSYQQLKQQHEELCSIANGPFITRLPEALHLACIICYLKEYDHQVLSDHGIIHQLVHLLNHEENAIRDIKQIRKQFNEVLYLS

Foldseek 3Di:
DWDDDPNDIDDDDLVVLQVLLVVLLPDDLVVNLVCLVVLLVSLVVQCVVVVPDDQQPDCNHLNNLSVCSPVVPPVSSVCSVVSSVNSNVVSHDD

pLDDT: mean 90.23, std 7.58, range [60.91, 97.69]

Radius of gyration: 13.82 Å; chains: 1; bounding box: 27×24×42 Å